Protein AF-A0A818KNX7-F1 (afdb_monomer_lite)

pLDDT: mean 79.64, std 14.45, range [36.91, 96.25]

Foldseek 3Di:
DDADADDQDKDKDWDFPDPCLCVDPVLVVVVVVVVVVCVVVVNPDDDDPVRQVVQVVVVLLVQLVVPLCPDPPVSVVLVPQDDPNFGHQVPHTDADPPDPDHDDRNCVVVSLQSSQCDWDQGRGGIAHADPVPRDGAQGKIWMWMDHSRDDTDTDFMDTPPDDTDD

Structure (mmCIF, N/CA/C/O backbone):
data_AF-A0A818KNX7-F1
#
_entry.id   AF-A0A818KNX7-F1
#
loop_
_atom_site.group_PDB
_atom_site.id
_atom_site.type_symbol
_atom_site.label_atom_id
_atom_site.label_alt_id
_atom_site.label_comp_id
_atom_site.label_asym_id
_atom_site.label_entity_id
_atom_site.label_seq_id
_atom_site.pdbx_PDB_ins_code
_atom_site.Cartn_x
_atom_site.Cartn_y
_atom_site.Cartn_z
_atom_site.occupancy
_atom_site.B_iso_or_equiv
_atom_site.auth_seq_id
_atom_site.auth_comp_id
_atom_site.auth_asym_id
_atom_site.auth_atom_id
_atom_site.pdbx_PDB_model_num
ATOM 1 N N . MET A 1 1 ? 27.382 15.691 -28.564 1.00 38.31 1 MET A N 1
ATOM 2 C CA . MET A 1 1 ? 26.461 14.565 -28.289 1.00 38.31 1 MET A CA 1
ATOM 3 C C . MET A 1 1 ? 27.240 13.451 -27.607 1.00 38.31 1 MET A C 1
ATOM 5 O O . MET A 1 1 ? 27.940 12.697 -28.268 1.00 38.31 1 MET A O 1
ATOM 9 N N . THR A 1 2 ? 27.203 13.402 -26.279 1.00 36.91 2 THR A N 1
ATOM 10 C CA . THR A 1 2 ? 27.822 12.336 -25.480 1.00 36.91 2 THR A CA 1
ATOM 11 C C . THR A 1 2 ? 26.823 11.194 -25.349 1.00 36.91 2 THR A C 1
ATOM 13 O O . THR A 1 2 ? 25.889 11.270 -24.556 1.00 36.91 2 THR A O 1
ATOM 16 N N . TYR A 1 3 ? 26.982 10.164 -26.178 1.00 49.25 3 TYR A N 1
ATOM 17 C CA . TYR A 1 3 ? 26.204 8.935 -26.060 1.00 49.25 3 TYR A CA 1
ATOM 18 C C . TYR A 1 3 ? 26.586 8.206 -24.768 1.00 49.25 3 TYR A C 1
ATOM 20 O O . TYR A 1 3 ? 27.769 8.035 -24.470 1.00 49.25 3 TYR A O 1
ATOM 28 N N . PHE A 1 4 ? 25.575 7.775 -24.018 1.00 51.94 4 PHE A N 1
ATOM 29 C CA . PHE A 1 4 ? 25.720 6.879 -22.875 1.00 51.94 4 PHE A CA 1
ATOM 30 C C . PHE A 1 4 ? 26.385 5.575 -23.367 1.00 51.94 4 PHE A C 1
ATOM 32 O O . PHE A 1 4 ? 25.822 4.880 -24.205 1.00 51.94 4 PHE A O 1
ATOM 39 N N . ARG A 1 5 ? 27.605 5.260 -22.909 1.00 47.34 5 ARG A N 1
ATOM 40 C CA . ARG A 1 5 ? 28.320 4.002 -23.207 1.00 47.34 5 ARG A CA 1
ATOM 41 C C . ARG A 1 5 ? 28.636 3.294 -21.889 1.00 47.34 5 ARG A C 1
ATOM 43 O O . ARG A 1 5 ? 29.705 3.515 -21.332 1.00 47.34 5 ARG A O 1
ATOM 50 N N . TYR A 1 6 ? 27.750 2.429 -21.402 1.00 59.97 6 TYR A N 1
ATOM 51 C CA . TYR A 1 6 ? 28.063 1.537 -20.279 1.00 59.97 6 TYR A CA 1
ATOM 52 C C . TYR A 1 6 ? 27.663 0.098 -20.615 1.00 59.97 6 TYR A C 1
ATOM 54 O O . TYR A 1 6 ? 26.523 -0.142 -20.985 1.00 59.97 6 TYR A O 1
ATOM 62 N N . GLY A 1 7 ? 28.617 -0.832 -20.461 1.00 64.31 7 GLY A N 1
ATOM 63 C CA . GLY A 1 7 ? 28.403 -2.285 -20.382 1.00 64.31 7 GLY A CA 1
ATOM 64 C C . GLY A 1 7 ? 27.962 -2.996 -21.670 1.00 64.31 7 GLY A C 1
ATOM 65 O O . GLY A 1 7 ? 27.010 -2.610 -22.332 1.00 64.31 7 GLY A O 1
ATOM 66 N N . GLY A 1 8 ? 28.622 -4.101 -22.025 1.00 69.38 8 GLY A N 1
ATOM 67 C CA . GLY A 1 8 ? 28.211 -4.982 -23.131 1.00 69.38 8 GLY A CA 1
ATOM 68 C C . GLY A 1 8 ? 27.017 -5.889 -22.802 1.00 69.38 8 GLY A C 1
ATOM 69 O O . GLY A 1 8 ? 26.965 -7.006 -23.304 1.00 69.38 8 GLY A O 1
ATOM 70 N N . VAL A 1 9 ? 26.110 -5.456 -21.922 1.00 80.25 9 VAL A N 1
ATOM 71 C CA . VAL A 1 9 ? 25.044 -6.294 -21.354 1.00 80.25 9 VAL A CA 1
ATOM 72 C C . VAL A 1 9 ? 23.691 -5.635 -21.584 1.00 80.25 9 VAL A C 1
ATOM 74 O O . VAL A 1 9 ? 23.535 -4.433 -21.384 1.00 80.25 9 VAL A O 1
ATOM 77 N N . ASN A 1 10 ? 22.709 -6.439 -21.984 1.00 87.50 10 ASN A N 1
ATOM 78 C CA . ASN A 1 10 ? 21.319 -6.014 -22.050 1.00 87.50 10 ASN A CA 1
ATOM 79 C C . ASN A 1 10 ? 20.678 -6.194 -20.673 1.00 87.50 10 ASN A C 1
ATOM 81 O O . ASN A 1 10 ? 20.711 -7.290 -20.115 1.00 87.50 10 ASN A O 1
ATOM 85 N N . VAL A 1 11 ? 20.074 -5.133 -20.148 1.00 90.25 11 VAL A N 1
ATOM 86 C CA . VAL A 1 11 ? 19.381 -5.147 -18.858 1.00 90.25 11 VAL A CA 1
ATOM 87 C C . VAL A 1 11 ? 17.891 -4.979 -19.111 1.00 90.25 11 VAL A C 1
ATOM 89 O O . VAL A 1 11 ? 17.479 -4.077 -19.837 1.00 90.25 11 VAL A O 1
ATOM 92 N N . THR A 1 12 ? 17.088 -5.853 -18.512 1.00 91.25 12 THR A N 1
ATOM 93 C CA . THR A 1 12 ? 15.626 -5.731 -18.491 1.00 91.25 12 THR A CA 1
ATOM 94 C C . THR A 1 12 ? 15.192 -5.538 -17.049 1.00 91.25 12 THR A C 1
ATOM 96 O O . THR A 1 12 ? 15.682 -6.247 -16.170 1.00 91.25 12 THR A O 1
ATOM 99 N N . PHE A 1 13 ? 14.317 -4.572 -16.794 1.00 89.62 13 PHE A N 1
ATOM 100 C CA . PHE A 1 13 ? 13.858 -4.258 -15.445 1.00 89.62 13 PHE A CA 1
ATOM 101 C C . PHE A 1 13 ? 12.402 -3.804 -15.434 1.00 89.62 13 PHE A C 1
ATOM 103 O O . PHE A 1 13 ? 11.855 -3.399 -16.460 1.00 89.62 13 PHE A O 1
ATOM 110 N N . PHE A 1 14 ? 11.797 -3.873 -14.250 1.00 90.38 14 PHE A N 1
ATOM 111 C CA . PHE A 1 14 ? 10.446 -3.394 -13.995 1.00 90.38 14 PHE A CA 1
ATOM 112 C C . PHE A 1 14 ? 10.478 -1.977 -13.425 1.00 90.38 14 PHE A C 1
ATOM 114 O O . PHE A 1 14 ? 11.347 -1.662 -12.610 1.00 90.38 14 PHE A O 1
ATOM 121 N N . ALA A 1 15 ? 9.522 -1.143 -13.818 1.00 85.88 15 ALA A N 1
ATOM 122 C CA . ALA A 1 15 ? 9.360 0.210 -13.307 1.00 85.88 15 ALA A CA 1
ATOM 123 C C . ALA A 1 15 ? 7.966 0.413 -12.702 1.00 85.88 15 ALA A C 1
ATOM 125 O O . ALA A 1 15 ? 6.962 -0.104 -13.200 1.00 85.88 15 ALA A O 1
ATOM 126 N N . VAL A 1 16 ? 7.936 1.184 -11.613 1.00 83.44 16 VAL A N 1
ATOM 127 C CA . VAL A 1 16 ? 6.730 1.630 -10.911 1.00 83.44 16 VAL A CA 1
ATOM 128 C C . VAL A 1 16 ? 6.916 3.103 -10.542 1.00 83.44 16 VAL A C 1
ATOM 130 O O . VAL A 1 16 ? 7.945 3.423 -9.944 1.00 83.44 16 VAL A O 1
ATOM 133 N N . PRO A 1 17 ? 5.945 3.989 -10.823 1.00 71.19 17 PRO A N 1
ATOM 134 C CA . PRO A 1 17 ? 4.723 3.759 -11.604 1.00 71.19 17 PRO A CA 1
ATOM 135 C C . PRO A 1 17 ? 4.997 3.505 -13.093 1.00 71.19 17 PRO A C 1
ATOM 137 O O . PRO A 1 17 ? 6.111 3.732 -13.566 1.00 71.19 17 PRO A O 1
ATOM 140 N N . SER A 1 18 ? 3.980 3.034 -13.825 1.00 66.12 18 SER A N 1
ATOM 141 C CA . SER A 1 18 ? 4.062 2.937 -15.285 1.00 66.12 18 SER A CA 1
ATOM 142 C C . SER A 1 18 ? 4.219 4.319 -15.937 1.00 66.12 18 SER A C 1
ATOM 144 O O . SER A 1 18 ? 3.794 5.337 -15.400 1.00 66.12 18 SER A O 1
ATOM 146 N N . TYR A 1 19 ? 4.834 4.375 -17.110 1.00 56.16 19 TYR A N 1
ATOM 147 C CA . TYR A 1 19 ? 5.014 5.556 -17.947 1.00 56.16 19 TYR A CA 1
ATOM 148 C C . TYR A 1 19 ? 3.680 6.196 -18.322 1.00 56.16 19 TYR A C 1
ATOM 150 O O . TYR A 1 19 ? 3.509 7.406 -18.184 1.00 56.16 19 TYR A O 1
ATOM 158 N N . ASP A 1 20 ? 2.708 5.366 -18.709 1.00 53.84 20 ASP A N 1
ATOM 159 C CA . ASP A 1 20 ? 1.351 5.803 -19.049 1.00 53.84 20 ASP A CA 1
ATOM 160 C C . ASP A 1 20 ? 0.612 6.405 -17.846 1.00 53.84 20 ASP A C 1
ATOM 162 O O . ASP A 1 20 ? -0.358 7.145 -18.003 1.00 53.84 20 ASP A O 1
ATOM 166 N N . HIS A 1 21 ? 1.106 6.166 -16.631 1.00 53.19 21 HIS A N 1
ATOM 167 C CA . HIS A 1 21 ? 0.542 6.710 -15.405 1.00 53.19 21 HIS A CA 1
ATOM 168 C C . HIS A 1 21 ? 0.724 8.229 -15.279 1.00 53.19 21 HIS A C 1
ATOM 170 O O . HIS A 1 21 ? -0.058 8.885 -14.591 1.00 53.19 21 HIS A O 1
ATOM 176 N N . PHE A 1 22 ? 1.717 8.799 -15.968 1.00 52.44 22 PHE A N 1
ATOM 177 C CA . PHE A 1 22 ? 1.914 10.247 -16.068 1.00 52.44 22 PHE A CA 1
ATOM 178 C C . PHE A 1 22 ? 1.093 10.892 -17.192 1.00 52.44 22 PHE A C 1
ATOM 180 O O . PHE A 1 22 ? 1.242 12.086 -17.417 1.00 52.44 22 PHE A O 1
ATOM 187 N N . ASN A 1 23 ? 0.217 10.145 -17.873 1.00 46.97 23 ASN A N 1
ATOM 188 C CA . ASN A 1 23 ? -0.764 10.696 -18.815 1.00 46.97 23 ASN A CA 1
ATOM 189 C C . ASN A 1 23 ? -2.184 10.782 -18.222 1.00 46.97 23 ASN A C 1
ATOM 191 O O . ASN A 1 23 ? -3.072 11.360 -18.847 1.00 46.97 23 ASN A O 1
ATOM 195 N N . ASP A 1 24 ? -2.410 10.260 -17.011 1.00 54.47 24 ASP A N 1
ATOM 196 C CA . ASP A 1 24 ? -3.680 10.400 -16.294 1.00 54.47 24 ASP A CA 1
ATOM 197 C C . ASP A 1 24 ? -3.749 11.756 -15.576 1.00 54.47 24 ASP A C 1
ATOM 199 O O . ASP A 1 24 ? -2.930 12.049 -14.703 1.00 54.47 24 ASP A O 1
ATOM 203 N N . ASN A 1 25 ? -4.764 12.574 -15.881 1.00 54.50 25 ASN A N 1
ATOM 204 C CA . ASN A 1 25 ? -4.925 13.926 -15.318 1.00 54.50 25 ASN A CA 1
ATOM 205 C C . ASN A 1 25 ? -4.899 13.963 -13.777 1.00 54.50 25 ASN A C 1
ATOM 207 O O . ASN A 1 25 ? -4.410 14.928 -13.193 1.00 54.50 25 ASN A O 1
ATOM 211 N N . TYR A 1 26 ? -5.408 12.924 -13.107 1.00 55.91 26 TYR A N 1
ATOM 212 C CA . TYR A 1 26 ? -5.461 12.851 -11.642 1.00 55.91 26 TYR A CA 1
ATOM 213 C C . TYR A 1 26 ? -4.090 12.547 -11.020 1.00 55.91 26 TYR A C 1
ATOM 215 O O . TYR A 1 26 ? -3.690 13.185 -10.046 1.00 55.91 26 TYR A O 1
ATOM 223 N N . THR A 1 27 ? -3.335 11.617 -11.610 1.00 54.47 27 THR A N 1
ATOM 224 C CA . THR A 1 27 ? -1.972 11.302 -11.166 1.00 54.47 27 THR A CA 1
ATOM 225 C C . THR A 1 27 ? -1.012 12.422 -11.532 1.00 54.47 27 THR A C 1
ATOM 227 O O . THR A 1 27 ? -0.171 12.771 -10.714 1.00 54.47 27 THR A O 1
ATOM 230 N N . LEU A 1 28 ? -1.185 13.060 -12.693 1.00 57.12 28 LEU A N 1
ATOM 231 C CA . LEU A 1 28 ? -0.493 14.297 -13.047 1.00 57.12 28 LEU A CA 1
ATOM 232 C C . LEU A 1 28 ? -0.773 15.407 -12.039 1.00 57.12 28 LEU A C 1
ATOM 234 O O . LEU A 1 28 ? 0.157 16.091 -11.652 1.00 57.12 28 LEU A O 1
ATOM 238 N N . LEU A 1 29 ? -2.010 15.588 -11.573 1.00 58.22 29 LEU A N 1
ATOM 239 C CA . LEU A 1 29 ? -2.337 16.578 -10.539 1.00 58.22 29 LEU A CA 1
ATOM 240 C C . LEU A 1 29 ? -1.658 16.269 -9.200 1.00 58.22 29 LEU A C 1
ATOM 242 O O . LEU A 1 29 ? -1.056 17.159 -8.603 1.00 58.22 29 LEU A O 1
ATOM 246 N N . LEU A 1 30 ? -1.720 15.018 -8.734 1.00 59.94 30 LEU A N 1
ATOM 247 C CA . LEU A 1 30 ? -1.052 14.597 -7.496 1.00 59.94 30 LEU A CA 1
ATOM 248 C C . LEU A 1 30 ? 0.469 14.721 -7.607 1.00 59.94 30 LEU A C 1
ATOM 250 O O . LEU A 1 30 ? 1.114 15.263 -6.710 1.00 59.94 30 LEU A O 1
ATOM 254 N N . TYR A 1 31 ? 1.029 14.274 -8.728 1.00 59.72 31 TYR A N 1
ATOM 255 C CA . TYR A 1 31 ? 2.445 14.381 -9.028 1.00 59.72 31 TYR A CA 1
ATOM 256 C C . TYR A 1 31 ? 2.872 15.836 -9.183 1.00 59.72 31 TYR A C 1
ATOM 258 O O . TYR A 1 31 ? 3.870 16.206 -8.595 1.00 59.72 31 TYR A O 1
ATOM 266 N N . ASN A 1 32 ? 2.123 16.688 -9.884 1.00 61.25 32 ASN A N 1
ATOM 267 C CA . ASN A 1 32 ? 2.458 18.100 -10.073 1.00 61.25 32 ASN A CA 1
ATOM 268 C C . ASN A 1 32 ? 2.367 18.879 -8.762 1.00 61.25 32 ASN A C 1
ATOM 270 O O . ASN A 1 32 ? 3.298 19.603 -8.452 1.00 61.25 32 ASN A O 1
ATOM 274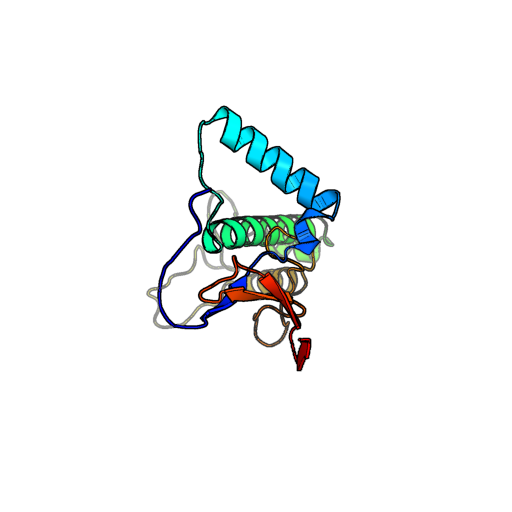 N N . ASN A 1 33 ? 1.334 18.672 -7.940 1.00 63.53 33 ASN A N 1
ATOM 275 C CA . ASN A 1 33 ? 1.251 19.303 -6.617 1.00 63.53 33 ASN A CA 1
ATOM 276 C C . ASN A 1 33 ? 2.429 18.884 -5.721 1.00 63.53 33 ASN A C 1
ATOM 278 O O . ASN A 1 33 ? 3.024 19.703 -5.017 1.00 63.53 33 ASN A O 1
ATOM 282 N N . TYR A 1 34 ? 2.801 17.606 -5.778 1.00 61.94 34 TYR A N 1
ATOM 283 C CA . TYR A 1 34 ? 3.950 17.076 -5.057 1.00 61.94 34 TYR A CA 1
ATOM 284 C C . TYR A 1 34 ? 5.287 17.595 -5.627 1.00 61.94 34 TYR A C 1
ATOM 286 O O . TYR A 1 34 ? 6.152 18.038 -4.874 1.00 61.94 34 TYR A O 1
ATOM 294 N N . ILE A 1 35 ? 5.446 17.638 -6.948 1.00 58.59 35 ILE A N 1
ATOM 295 C CA . ILE A 1 35 ? 6.638 18.130 -7.645 1.00 58.59 35 ILE A CA 1
ATOM 296 C C . ILE A 1 35 ? 6.798 19.639 -7.493 1.00 58.59 35 ILE A C 1
ATOM 298 O O . ILE A 1 35 ? 7.923 20.100 -7.352 1.00 58.59 35 ILE A O 1
ATOM 302 N N . ASP A 1 36 ? 5.720 20.414 -7.462 1.00 62.84 36 ASP A N 1
ATOM 303 C CA . ASP A 1 36 ? 5.772 21.851 -7.206 1.00 62.84 36 ASP A CA 1
ATOM 304 C C . ASP A 1 36 ? 6.220 22.120 -5.766 1.00 62.84 36 ASP A C 1
ATOM 306 O O . ASP A 1 36 ? 7.062 22.989 -5.536 1.00 62.84 36 ASP A O 1
ATOM 310 N N . SER A 1 37 ? 5.780 21.302 -4.801 1.00 60.97 37 SER A N 1
ATOM 311 C CA . SER A 1 37 ? 6.300 21.360 -3.427 1.00 60.97 37 SER A CA 1
ATOM 312 C C . SER A 1 37 ? 7.803 21.032 -3.347 1.00 60.97 37 SER A C 1
ATOM 314 O O . SER A 1 37 ? 8.550 21.697 -2.631 1.00 60.97 37 SER A O 1
ATOM 316 N N . ILE A 1 38 ? 8.270 20.078 -4.157 1.00 56.72 38 ILE A N 1
ATOM 317 C CA . ILE A 1 38 ? 9.672 19.640 -4.265 1.00 56.72 38 ILE A CA 1
ATOM 318 C C . ILE A 1 38 ? 10.555 20.665 -4.984 1.00 56.72 38 ILE A C 1
ATOM 320 O O . ILE A 1 38 ? 11.672 20.938 -4.540 1.00 56.72 38 ILE A O 1
ATOM 324 N N . LYS A 1 39 ? 10.064 21.257 -6.078 1.00 55.75 39 LYS A N 1
ATOM 325 C CA . LYS A 1 39 ? 10.751 22.304 -6.846 1.00 55.75 39 LYS A CA 1
ATOM 326 C C . LYS A 1 39 ? 10.942 23.550 -5.991 1.00 55.75 39 LYS A C 1
ATOM 328 O O . LYS A 1 39 ? 12.046 24.085 -5.953 1.00 55.75 39 LYS A O 1
ATOM 333 N N . ASN A 1 40 ? 9.913 23.946 -5.240 1.00 57.94 40 ASN A N 1
ATOM 334 C CA . ASN A 1 40 ? 10.004 25.037 -4.268 1.00 57.94 40 ASN A CA 1
ATOM 335 C C . ASN A 1 40 ? 10.988 24.723 -3.125 1.00 57.94 40 ASN A C 1
ATOM 337 O O . ASN A 1 40 ? 11.571 25.636 -2.547 1.00 57.94 40 ASN A O 1
ATOM 341 N N . ALA A 1 41 ? 11.225 23.439 -2.838 1.00 59.12 41 ALA A N 1
ATOM 342 C CA . ALA A 1 41 ? 12.205 22.965 -1.863 1.00 59.12 41 ALA A CA 1
ATOM 343 C C . ALA A 1 41 ? 13.614 22.698 -2.449 1.00 59.12 41 ALA A C 1
ATOM 345 O O . ALA A 1 41 ? 14.478 22.198 -1.729 1.00 59.12 41 ALA A O 1
ATOM 346 N N . ASN A 1 42 ? 13.881 23.013 -3.728 1.00 52.16 42 ASN A N 1
ATOM 347 C CA . ASN A 1 42 ? 15.138 22.698 -4.436 1.00 52.16 42 ASN A CA 1
ATOM 348 C C . ASN A 1 42 ? 15.528 21.202 -4.435 1.00 52.16 42 ASN A C 1
ATOM 350 O O . ASN A 1 42 ? 16.699 20.847 -4.601 1.00 52.16 42 ASN A O 1
ATOM 354 N N . ILE A 1 43 ? 14.561 20.298 -4.285 1.00 54.56 43 ILE A N 1
ATOM 355 C CA . ILE A 1 43 ? 14.800 18.854 -4.309 1.00 54.56 43 ILE A CA 1
ATOM 356 C C . ILE A 1 43 ? 14.844 18.405 -5.782 1.00 54.56 43 ILE A C 1
ATOM 358 O O . ILE A 1 43 ? 13.843 18.420 -6.487 1.00 54.56 43 ILE A O 1
ATOM 362 N N . LYS A 1 44 ? 16.029 18.026 -6.280 1.00 53.25 44 LYS A N 1
ATOM 363 C CA . LYS A 1 44 ? 16.252 17.631 -7.691 1.00 53.25 44 LYS A CA 1
ATOM 364 C C . LYS A 1 44 ? 15.936 16.163 -8.006 1.00 53.25 44 LYS A C 1
ATOM 366 O O . LYS A 1 44 ? 16.081 15.749 -9.154 1.00 53.25 44 LYS A O 1
ATOM 371 N N . ASN A 1 45 ? 15.555 15.369 -7.009 1.00 59.03 45 ASN A N 1
ATOM 372 C CA . ASN A 1 45 ? 15.509 13.916 -7.141 1.00 59.03 45 ASN A CA 1
ATOM 373 C C . ASN A 1 45 ? 14.089 13.408 -7.388 1.00 59.03 45 ASN A C 1
ATOM 375 O O . ASN A 1 45 ? 13.147 13.794 -6.699 1.00 59.03 45 ASN A O 1
ATOM 379 N N . ILE A 1 46 ? 13.972 12.491 -8.348 1.00 66.50 46 ILE A N 1
ATOM 380 C CA . ILE A 1 46 ? 12.774 11.675 -8.544 1.00 66.50 46 ILE A CA 1
ATOM 381 C C . ILE A 1 46 ? 12.592 10.815 -7.279 1.00 66.50 46 ILE A C 1
ATOM 383 O O . ILE A 1 46 ? 13.575 10.220 -6.823 1.00 66.50 46 ILE A O 1
ATOM 387 N N . PRO A 1 47 ? 11.384 10.750 -6.690 1.00 73.25 47 PRO A N 1
ATOM 388 C CA . PRO A 1 47 ? 11.133 9.916 -5.519 1.00 73.25 47 PRO A CA 1
ATOM 389 C C . PRO A 1 47 ? 11.438 8.454 -5.810 1.00 73.25 47 PRO A C 1
ATOM 391 O O . PRO A 1 47 ? 11.149 7.953 -6.897 1.00 73.25 47 PRO A O 1
ATOM 394 N N . SER A 1 48 ? 11.983 7.758 -4.819 1.00 82.81 48 SER A N 1
ATOM 395 C CA . SER A 1 48 ? 12.168 6.315 -4.918 1.00 82.81 48 SER A CA 1
ATOM 396 C C . SER A 1 48 ? 10.816 5.589 -4.916 1.00 82.81 48 SER A C 1
ATOM 398 O O . SER A 1 48 ? 9.820 6.112 -4.406 1.00 82.81 48 SER A O 1
ATOM 400 N N . VAL A 1 49 ? 10.782 4.360 -5.434 1.00 84.44 49 VAL A N 1
ATOM 401 C CA . VAL A 1 49 ? 9.571 3.518 -5.438 1.00 84.44 49 VAL A CA 1
ATOM 402 C C . VAL A 1 49 ? 9.028 3.332 -4.019 1.00 84.44 49 VAL A C 1
ATOM 404 O O . VAL A 1 49 ? 7.823 3.403 -3.796 1.00 84.44 49 VAL A O 1
ATOM 407 N N . GLU A 1 50 ? 9.912 3.169 -3.037 1.00 89.62 50 GLU A N 1
ATOM 408 C CA . GLU A 1 50 ? 9.563 3.032 -1.622 1.00 89.62 50 GLU A CA 1
ATOM 409 C C . GLU A 1 50 ? 8.846 4.278 -1.095 1.00 89.62 50 GLU A C 1
ATOM 411 O O . GLU A 1 50 ? 7.879 4.166 -0.346 1.00 89.62 50 GLU A O 1
ATOM 416 N N . SER A 1 51 ? 9.280 5.467 -1.522 1.00 86.81 51 SER A N 1
ATOM 417 C CA . SER A 1 51 ? 8.660 6.733 -1.117 1.00 86.81 51 SER A CA 1
ATOM 418 C C . SER A 1 51 ? 7.233 6.852 -1.660 1.00 86.81 51 SER A C 1
ATOM 420 O O . SER A 1 51 ? 6.326 7.275 -0.943 1.00 86.81 51 SER A O 1
ATOM 422 N N . LEU A 1 52 ? 7.017 6.424 -2.908 1.00 86.19 52 LEU A N 1
ATOM 423 C CA . LEU A 1 52 ? 5.689 6.389 -3.528 1.00 86.19 52 LEU A CA 1
ATOM 424 C C . LEU A 1 52 ? 4.777 5.352 -2.856 1.00 86.19 52 LEU A C 1
ATOM 426 O O . LEU A 1 52 ? 3.607 5.629 -2.603 1.00 86.19 52 LEU A O 1
ATOM 430 N N . LEU A 1 53 ? 5.320 4.185 -2.494 1.00 92.12 53 LEU A N 1
ATOM 431 C CA . LEU A 1 53 ? 4.590 3.161 -1.744 1.00 92.12 53 LEU A CA 1
ATOM 432 C C . LEU A 1 53 ? 4.165 3.650 -0.353 1.00 92.12 53 LEU A C 1
ATOM 434 O O . LEU A 1 53 ? 3.054 3.347 0.075 1.00 92.12 53 LEU A O 1
ATOM 438 N N . ILE A 1 54 ? 5.009 4.415 0.347 1.00 92.88 54 ILE A N 1
ATOM 439 C CA . ILE A 1 54 ? 4.661 5.008 1.650 1.00 92.88 54 ILE A CA 1
ATOM 440 C C . ILE A 1 54 ? 3.507 6.005 1.504 1.00 92.88 54 ILE A C 1
ATOM 442 O O . ILE A 1 54 ? 2.586 5.996 2.323 1.00 92.88 54 ILE A O 1
ATOM 446 N N . ALA A 1 55 ? 3.526 6.837 0.461 1.00 88.19 55 ALA A N 1
ATOM 447 C CA . ALA A 1 55 ? 2.440 7.775 0.191 1.00 88.19 55 ALA A CA 1
ATOM 448 C C . ALA A 1 55 ? 1.109 7.045 -0.071 1.00 88.19 55 ALA A C 1
ATOM 450 O O . ALA A 1 55 ? 0.093 7.377 0.541 1.00 88.19 55 ALA A O 1
ATOM 451 N N . ASP A 1 56 ? 1.125 5.990 -0.889 1.00 92.06 56 ASP A N 1
ATOM 452 C CA . ASP A 1 56 ? -0.062 5.162 -1.132 1.00 92.06 56 ASP A CA 1
ATOM 453 C C . ASP A 1 56 ? -0.512 4.390 0.119 1.00 92.06 56 ASP A C 1
ATOM 455 O O . ASP A 1 56 ? -1.711 4.194 0.337 1.00 92.06 56 ASP A O 1
ATOM 459 N N . ALA A 1 57 ? 0.418 3.966 0.978 1.00 95.75 57 ALA A N 1
ATOM 460 C CA . ALA A 1 57 ? 0.092 3.334 2.254 1.00 95.75 57 ALA A CA 1
ATOM 461 C C . ALA A 1 57 ? -0.626 4.312 3.195 1.00 95.75 57 ALA A C 1
ATOM 463 O O . ALA A 1 57 ? -1.629 3.950 3.812 1.00 95.75 57 ALA A O 1
ATOM 464 N N . TRP A 1 58 ? -0.164 5.562 3.268 1.00 95.00 58 TRP A N 1
ATOM 465 C CA . TRP A 1 58 ? -0.837 6.608 4.036 1.00 95.00 58 TRP A CA 1
ATOM 466 C C . TRP A 1 58 ? -2.247 6.884 3.506 1.00 95.00 58 TRP A C 1
ATOM 468 O O . TRP A 1 58 ? -3.207 6.900 4.277 1.00 95.00 58 TRP A O 1
ATOM 478 N N . GLU A 1 59 ? -2.391 7.016 2.187 1.00 93.62 59 GLU A N 1
ATOM 479 C CA . GLU A 1 59 ? -3.689 7.215 1.540 1.00 93.62 59 GLU A CA 1
ATOM 480 C C . GLU A 1 59 ? -4.641 6.034 1.796 1.00 93.62 59 GLU A C 1
ATOM 482 O O . GLU A 1 59 ? -5.827 6.226 2.075 1.00 93.62 59 GLU A O 1
ATOM 487 N N . THR A 1 60 ? -4.118 4.804 1.798 1.00 96.19 60 THR A N 1
ATOM 488 C CA . THR A 1 60 ? -4.873 3.597 2.165 1.00 96.19 60 THR A CA 1
ATOM 489 C C . THR A 1 60 ? -5.407 3.693 3.596 1.00 96.19 60 THR A C 1
ATOM 491 O O . THR A 1 60 ? -6.597 3.470 3.834 1.00 96.19 60 THR A O 1
ATOM 494 N N . LEU A 1 61 ? -4.564 4.060 4.566 1.00 95.69 61 LEU A N 1
ATOM 495 C CA . LEU A 1 61 ? -4.978 4.210 5.966 1.00 95.69 61 LEU A CA 1
ATOM 496 C C . LEU A 1 61 ? -6.026 5.317 6.129 1.00 95.69 61 LEU A C 1
ATOM 498 O O . LEU A 1 61 ? -7.046 5.110 6.790 1.00 95.69 61 LEU A O 1
ATOM 502 N N . LEU A 1 62 ? -5.815 6.466 5.485 1.00 94.69 62 LEU A N 1
ATOM 503 C CA . LEU A 1 62 ? -6.734 7.601 5.530 1.00 94.69 62 LEU A CA 1
ATOM 504 C C . LEU A 1 62 ? -8.111 7.230 4.967 1.00 94.69 62 LEU A C 1
ATOM 506 O O . LEU A 1 62 ? -9.135 7.461 5.613 1.00 94.69 62 LEU A O 1
ATOM 510 N N . ARG A 1 63 ? -8.147 6.589 3.793 1.00 94.50 63 ARG A N 1
ATOM 511 C CA . ARG A 1 63 ? -9.386 6.086 3.181 1.00 94.50 63 ARG A CA 1
ATOM 512 C C . ARG A 1 63 ? -10.071 5.042 4.055 1.00 94.50 63 ARG A C 1
ATOM 514 O O . ARG A 1 63 ? -11.297 5.071 4.159 1.00 94.50 63 ARG A O 1
ATOM 521 N N . THR A 1 64 ? -9.305 4.170 4.716 1.00 93.94 64 THR A N 1
ATOM 522 C CA . THR A 1 64 ? -9.840 3.178 5.667 1.00 93.94 64 THR A CA 1
ATOM 523 C C . THR A 1 64 ? -10.590 3.880 6.786 1.00 93.94 64 THR A C 1
ATOM 525 O O . THR A 1 64 ? -11.767 3.606 7.018 1.00 93.94 64 THR A O 1
ATOM 528 N N . ILE A 1 65 ? -9.924 4.824 7.451 1.00 90.50 65 ILE A N 1
ATOM 529 C CA . ILE A 1 65 ? -10.485 5.543 8.593 1.00 90.50 65 ILE A CA 1
ATOM 530 C C . ILE A 1 65 ? -11.721 6.333 8.163 1.00 90.50 65 ILE A C 1
ATOM 532 O O . ILE A 1 65 ? -12.766 6.205 8.796 1.00 90.50 65 ILE A O 1
ATOM 536 N N . ASN A 1 66 ? -11.643 7.082 7.060 1.00 91.56 66 ASN A N 1
ATOM 537 C CA . ASN A 1 66 ? -12.772 7.858 6.546 1.00 91.56 66 ASN A CA 1
ATOM 538 C C . ASN A 1 66 ? -13.977 6.966 6.230 1.00 91.56 66 ASN A C 1
ATOM 540 O O . ASN A 1 66 ? -15.092 7.263 6.652 1.00 91.56 66 ASN A O 1
ATOM 544 N N . ARG A 1 67 ? -13.759 5.822 5.573 1.00 90.19 67 ARG A N 1
ATOM 545 C CA . ARG A 1 67 ? -14.820 4.847 5.295 1.00 90.19 67 ARG A CA 1
ATOM 546 C C . ARG A 1 67 ? -15.460 4.320 6.577 1.00 90.19 67 ARG A C 1
ATOM 548 O O . ARG A 1 67 ? -16.686 4.251 6.663 1.00 90.19 67 ARG A O 1
ATOM 555 N N . MET A 1 68 ? -14.659 3.965 7.580 1.00 88.88 68 MET A N 1
ATOM 556 C CA . MET A 1 68 ? -15.175 3.471 8.860 1.00 88.88 68 MET A CA 1
ATOM 557 C C . MET A 1 68 ? -15.929 4.561 9.634 1.00 88.88 68 MET A C 1
ATOM 559 O O . MET A 1 68 ? -16.955 4.275 10.246 1.00 88.88 68 MET A O 1
ATOM 563 N N . LEU A 1 69 ? -15.471 5.815 9.572 1.00 87.81 69 LEU A N 1
ATOM 564 C CA . LEU A 1 69 ? -16.158 6.963 10.167 1.00 87.81 69 LEU A CA 1
ATOM 565 C C . LEU A 1 69 ? -17.467 7.306 9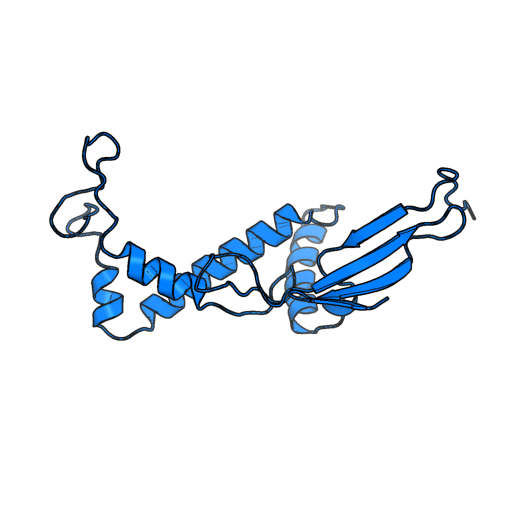.446 1.00 87.81 69 LEU A C 1
ATOM 567 O O . LEU A 1 69 ? -18.387 7.795 10.091 1.00 87.81 69 LEU A O 1
ATOM 571 N N . SER A 1 70 ? -17.581 7.041 8.146 1.00 87.75 70 SER A N 1
ATOM 572 C CA . SER A 1 70 ? -18.818 7.229 7.375 1.00 87.75 70 SER A CA 1
ATOM 573 C C . SER A 1 70 ? -19.759 6.015 7.405 1.00 87.75 70 SER A C 1
ATOM 575 O O . SER A 1 70 ? -20.854 6.081 6.853 1.00 87.75 70 SER A O 1
ATOM 577 N N . SER A 1 71 ? -19.353 4.906 8.030 1.00 85.00 71 SER A N 1
ATOM 578 C CA . SER A 1 71 ? -20.136 3.665 8.107 1.00 85.00 71 SER A CA 1
ATOM 579 C C . SER A 1 71 ? -21.292 3.753 9.123 1.00 85.00 71 SER A C 1
ATOM 581 O O . SER A 1 71 ? -21.314 4.667 9.948 1.00 85.00 71 SER A O 1
ATOM 583 N N . PRO A 1 72 ? -22.253 2.804 9.115 1.00 82.12 72 PRO A N 1
ATOM 584 C CA . PRO A 1 72 ? -23.328 2.743 10.108 1.00 82.12 72 PRO A CA 1
ATOM 585 C C . PRO A 1 72 ? -22.820 2.754 11.558 1.00 82.12 72 PRO A C 1
ATOM 587 O O . PRO A 1 72 ? -21.679 2.367 11.832 1.00 82.12 72 PRO A O 1
ATOM 590 N N . ASN A 1 73 ? -23.692 3.159 12.490 1.00 78.50 73 ASN A N 1
ATOM 591 C CA . ASN A 1 73 ? -23.348 3.360 13.904 1.00 78.50 73 ASN A CA 1
ATOM 592 C C . ASN A 1 73 ? -22.615 2.163 14.527 1.00 78.50 73 ASN A C 1
ATOM 594 O O . ASN A 1 73 ? -21.628 2.373 15.219 1.00 78.50 73 ASN A O 1
ATOM 598 N N . GLU A 1 74 ? -22.989 0.925 14.196 1.00 75.19 74 GLU A N 1
ATOM 599 C CA . GLU A 1 74 ? -22.333 -0.287 14.710 1.00 75.19 74 GLU A CA 1
ATOM 600 C C . GLU A 1 74 ? -20.828 -0.362 14.390 1.00 75.19 74 GLU A C 1
ATOM 602 O O . GLU A 1 74 ? -20.025 -0.768 15.231 1.00 75.19 74 GLU A O 1
ATOM 607 N N . THR A 1 75 ? -20.413 0.045 13.188 1.00 76.00 75 THR A N 1
ATOM 608 C CA . THR A 1 75 ? -18.994 0.074 12.794 1.00 76.00 75 THR A CA 1
ATOM 609 C C . THR A 1 75 ? -18.262 1.219 13.486 1.00 76.00 75 THR A C 1
ATOM 611 O O . THR A 1 75 ? -17.133 1.046 13.944 1.00 76.00 75 THR A O 1
ATOM 614 N N . ARG A 1 76 ? -18.914 2.381 13.617 1.00 77.81 76 ARG A N 1
ATOM 615 C CA . ARG A 1 76 ? -18.353 3.548 14.317 1.00 77.81 76 ARG A CA 1
ATOM 616 C C . ARG A 1 76 ? -18.204 3.288 15.813 1.00 77.81 76 ARG A C 1
ATOM 618 O O . ARG A 1 76 ? -17.221 3.708 16.413 1.00 77.81 76 ARG A O 1
ATOM 625 N N . ASP A 1 77 ? -19.130 2.552 16.414 1.00 78.50 77 ASP A N 1
ATOM 626 C CA . ASP A 1 77 ? -19.083 2.185 17.827 1.00 78.50 77 ASP A CA 1
ATOM 627 C C . ASP A 1 77 ? -17.903 1.261 18.133 1.00 78.50 77 ASP A C 1
ATOM 629 O O . ASP A 1 77 ? -17.267 1.403 19.178 1.00 78.50 77 ASP A O 1
ATOM 633 N N . LYS A 1 78 ? -17.516 0.399 17.184 1.00 75.75 78 LYS A N 1
ATOM 634 C CA . LYS A 1 78 ? -16.294 -0.414 17.290 1.00 75.75 78 LYS A CA 1
ATOM 635 C C . LYS A 1 78 ? -15.006 0.420 17.282 1.00 75.75 78 LYS A C 1
ATOM 637 O O . LYS A 1 78 ? -13.987 -0.057 17.769 1.00 75.75 78 LYS A O 1
ATOM 642 N N . LEU A 1 79 ? -15.037 1.668 16.803 1.00 75.88 79 LEU A N 1
ATOM 643 C CA . LEU A 1 79 ? -13.897 2.593 16.874 1.00 75.88 79 LEU A CA 1
ATOM 644 C C . LEU A 1 79 ? -13.752 3.279 18.242 1.00 75.88 79 LEU A C 1
ATOM 646 O O . LEU A 1 79 ? -12.732 3.923 18.492 1.00 75.88 79 LEU A O 1
ATOM 650 N N . LYS A 1 80 ? -14.733 3.151 19.148 1.00 77.56 80 LYS A N 1
ATOM 651 C CA . LYS A 1 80 ? -14.696 3.749 20.495 1.00 77.56 80 LYS A CA 1
ATOM 652 C C . LYS A 1 80 ? -13.781 2.954 21.433 1.00 77.56 80 LYS A C 1
ATOM 654 O O . LYS A 1 80 ? -14.223 2.327 22.401 1.00 77.56 80 LYS A O 1
ATOM 659 N N . VAL A 1 81 ? -12.487 2.990 21.127 1.00 82.62 81 VAL A N 1
ATOM 660 C CA . VAL A 1 81 ? -11.412 2.367 21.912 1.00 82.62 81 VAL A CA 1
ATOM 661 C C . VAL A 1 81 ? -10.884 3.296 23.001 1.00 82.62 81 VAL A C 1
ATOM 663 O O . VAL A 1 81 ? -10.388 2.816 24.010 1.00 82.62 81 VAL A O 1
ATOM 666 N N . PHE A 1 82 ? -11.034 4.614 22.856 1.00 80.31 82 PHE A N 1
ATOM 667 C CA . PHE A 1 82 ? -10.692 5.565 23.912 1.00 80.31 82 PHE A CA 1
ATOM 668 C C . PHE A 1 82 ? -11.909 5.860 24.792 1.00 80.31 82 PHE A C 1
ATOM 670 O O . PHE A 1 82 ? -12.930 6.348 24.309 1.00 80.31 82 PHE A O 1
ATOM 677 N N . ARG A 1 83 ? -11.801 5.577 26.093 1.00 81.50 83 ARG A N 1
ATOM 678 C CA . ARG A 1 83 ? -12.825 5.873 27.106 1.00 81.50 83 ARG A CA 1
ATOM 679 C C . ARG A 1 83 ? -12.132 6.544 28.288 1.00 81.50 83 ARG A C 1
ATOM 681 O O . ARG A 1 83 ? -11.168 5.998 28.814 1.00 81.50 83 ARG A O 1
ATOM 688 N N . GLN A 1 84 ? -12.578 7.742 28.675 1.00 82.81 84 GLN A N 1
ATOM 689 C CA . GLN A 1 84 ? -12.002 8.494 29.807 1.00 82.81 84 GLN 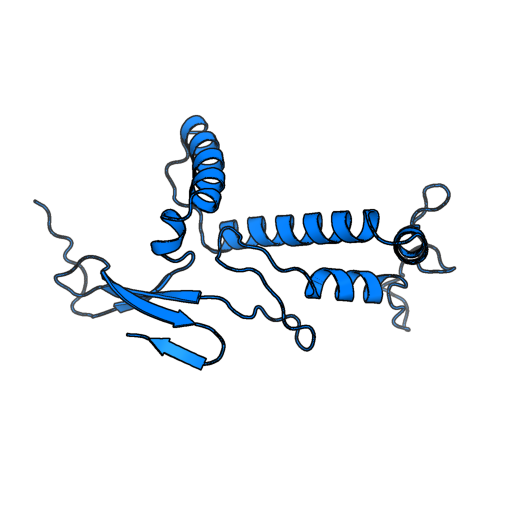A CA 1
ATOM 690 C C . GLN A 1 84 ? -10.465 8.665 29.721 1.00 82.81 84 GLN A C 1
ATOM 692 O O . GLN A 1 84 ? -9.752 8.506 30.707 1.00 82.81 84 GLN A O 1
ATOM 697 N N . GLY A 1 85 ? -9.937 8.930 28.520 1.00 81.81 85 GLY A N 1
ATOM 698 C CA . GLY A 1 85 ? -8.495 9.114 28.292 1.00 81.81 85 GLY A CA 1
ATOM 699 C C . GLY A 1 85 ? -7.656 7.829 28.282 1.00 81.81 85 GLY A C 1
ATOM 700 O O . GLY A 1 85 ? -6.440 7.909 28.141 1.00 81.81 85 GLY A O 1
ATOM 701 N N . LYS A 1 86 ? -8.273 6.645 28.396 1.00 84.31 86 LYS A N 1
ATOM 702 C CA . LYS A 1 86 ? -7.588 5.344 28.334 1.00 84.31 86 LYS A CA 1
ATOM 703 C C . LYS A 1 86 ? -7.986 4.573 27.079 1.00 84.31 86 LYS A C 1
ATOM 705 O O . LYS A 1 86 ? -9.143 4.626 26.665 1.00 84.31 86 LYS A O 1
ATOM 710 N N . PHE A 1 87 ? -7.034 3.855 26.489 1.00 84.88 87 PHE A N 1
ATOM 711 C CA . PHE A 1 8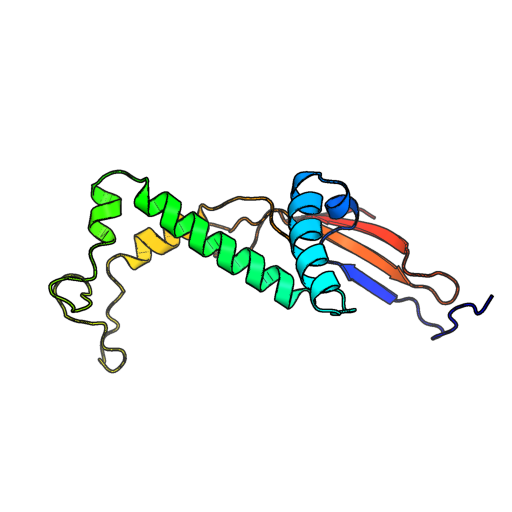7 ? -7.279 2.918 25.390 1.00 84.88 87 PHE A CA 1
ATOM 712 C C . PHE A 1 87 ? -7.778 1.576 25.944 1.00 84.88 87 PHE A C 1
ATOM 714 O O . PHE A 1 87 ? -7.223 1.068 26.917 1.00 84.88 87 PHE A O 1
ATOM 721 N N . TYR A 1 88 ? -8.810 1.008 25.328 1.00 86.19 88 TYR A N 1
ATOM 722 C CA . TYR A 1 88 ? -9.462 -0.235 25.731 1.00 86.19 88 TYR A CA 1
ATOM 723 C C . TYR A 1 88 ? -9.508 -1.241 24.582 1.00 86.19 88 TYR A C 1
ATOM 725 O O . TYR A 1 88 ? -9.896 -0.911 23.458 1.00 86.19 88 TYR A O 1
ATOM 733 N N . ASN A 1 89 ? -9.208 -2.494 24.912 1.00 86.31 89 ASN A N 1
ATOM 734 C CA . ASN A 1 89 ? -9.439 -3.663 24.085 1.00 86.31 89 ASN A CA 1
ATOM 735 C C . ASN A 1 89 ? -10.679 -4.423 24.591 1.00 86.31 89 ASN A C 1
ATOM 737 O O . ASN A 1 89 ? -10.601 -5.338 25.404 1.00 86.31 89 ASN A O 1
ATOM 741 N N . GLY A 1 90 ? -11.866 -3.997 24.156 1.00 82.06 90 GLY A N 1
ATOM 742 C CA . GLY A 1 90 ? -13.121 -4.552 24.667 1.00 82.06 90 GLY A CA 1
ATOM 743 C C . GLY A 1 90 ? -13.401 -4.082 26.098 1.00 82.06 90 GLY A C 1
ATOM 744 O O . GLY A 1 90 ? -13.870 -2.953 26.292 1.00 82.06 90 GLY A O 1
ATOM 745 N N . LEU A 1 91 ? -13.141 -4.947 27.083 1.00 80.75 91 LEU A N 1
ATOM 746 C CA . LEU A 1 91 ? -13.303 -4.654 28.514 1.00 80.75 91 LEU A CA 1
ATOM 747 C C . LEU A 1 91 ? -11.965 -4.421 29.236 1.00 80.75 91 LEU A C 1
ATOM 749 O O . LEU A 1 91 ? -11.970 -3.865 30.333 1.00 80.75 91 LEU A O 1
ATOM 753 N N . THR A 1 92 ? -10.831 -4.793 28.635 1.00 83.12 92 THR A N 1
ATOM 754 C CA . THR A 1 92 ? -9.504 -4.621 29.240 1.00 83.12 92 THR A CA 1
ATOM 755 C C . THR A 1 92 ? -8.885 -3.277 28.833 1.00 83.12 92 THR A C 1
ATOM 757 O O . THR A 1 92 ? -9.047 -2.845 27.688 1.00 83.12 92 THR A O 1
ATOM 760 N N . PRO A 1 93 ? -8.208 -2.549 29.742 1.00 85.19 93 PRO A N 1
ATOM 761 C CA . PRO A 1 93 ? -7.395 -1.396 29.365 1.00 85.19 93 PRO A CA 1
ATOM 762 C C . PRO A 1 93 ? -6.130 -1.866 28.640 1.00 85.19 93 PRO A C 1
ATOM 764 O O . PRO A 1 93 ? -5.370 -2.659 29.189 1.00 85.19 93 PRO A O 1
ATOM 767 N N . GLY A 1 94 ? -5.853 -1.335 27.452 1.00 84.69 94 GLY A N 1
ATOM 768 C CA . GLY A 1 94 ? -4.646 -1.703 26.714 1.00 84.69 94 GLY A CA 1
ATOM 769 C C . GLY A 1 94 ? -4.729 -3.037 25.976 1.00 84.69 94 GLY A C 1
ATOM 770 O O . GLY A 1 94 ? -5.761 -3.698 25.937 1.00 84.69 94 GLY A O 1
ATOM 771 N N . ILE A 1 95 ? -3.599 -3.404 25.375 1.00 86.38 95 ILE A N 1
ATOM 772 C CA . ILE A 1 95 ? -3.272 -4.768 24.955 1.00 86.38 95 ILE A CA 1
ATOM 773 C C . ILE A 1 95 ? -1.934 -5.071 25.626 1.00 86.38 95 ILE A C 1
ATOM 775 O O . ILE A 1 95 ? -0.963 -4.348 25.392 1.00 86.38 95 ILE A O 1
ATOM 779 N N . ASP A 1 96 ? -1.885 -6.090 26.482 1.00 85.19 96 ASP A N 1
ATOM 780 C CA . ASP A 1 96 ? -0.636 -6.508 27.115 1.00 85.19 96 ASP A CA 1
ATOM 781 C C . ASP A 1 96 ? 0.100 -7.517 26.229 1.00 85.19 96 ASP A C 1
ATOM 783 O O . ASP A 1 96 ? -0.224 -8.703 26.193 1.00 85.19 96 ASP A O 1
ATOM 787 N N . CYS A 1 97 ? 1.128 -7.043 25.524 1.00 86.44 97 CYS A N 1
ATOM 788 C CA . CYS A 1 97 ? 1.960 -7.882 24.663 1.00 86.44 97 CYS A CA 1
ATOM 789 C C . CYS A 1 97 ? 2.873 -8.856 25.433 1.00 86.44 97 CYS A C 1
ATOM 791 O O . CYS A 1 97 ? 3.543 -9.665 24.797 1.00 86.44 97 CYS A O 1
ATOM 793 N N . ARG A 1 9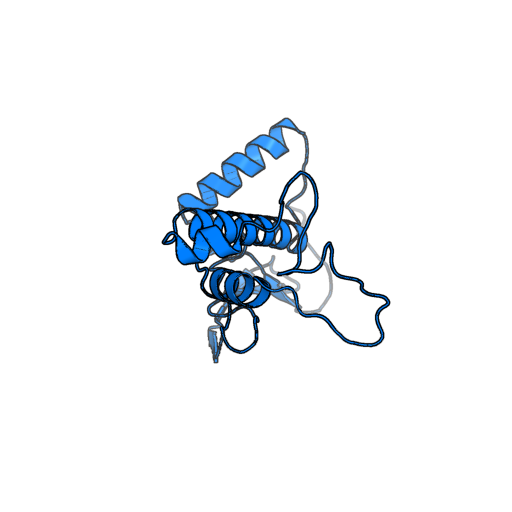8 ? 2.966 -8.756 26.768 1.00 88.06 98 ARG A N 1
ATOM 794 C CA . ARG A 1 98 ? 3.774 -9.654 27.615 1.00 88.06 98 ARG A CA 1
ATOM 795 C C . ARG A 1 98 ? 2.959 -10.786 28.228 1.00 88.06 98 ARG A C 1
ATOM 797 O O . ARG A 1 98 ? 3.538 -11.658 28.872 1.00 88.06 98 ARG A O 1
ATOM 804 N N . ASN A 1 99 ? 1.640 -10.767 28.057 1.00 83.25 99 ASN A N 1
ATOM 805 C CA . ASN A 1 99 ? 0.780 -11.828 28.544 1.00 83.25 99 ASN A CA 1
ATOM 806 C C . ASN A 1 99 ? 1.099 -13.144 27.808 1.00 83.25 99 ASN A C 1
ATOM 808 O O . ASN A 1 99 ? 1.385 -13.155 26.612 1.00 83.25 99 ASN A O 1
ATOM 812 N N . ASN A 1 100 ? 1.022 -14.266 28.523 1.00 84.56 100 ASN A N 1
ATOM 813 C CA . ASN A 1 100 ? 1.234 -15.599 27.950 1.00 84.56 100 ASN A CA 1
ATOM 814 C C . ASN A 1 100 ? 0.098 -16.016 26.999 1.00 84.56 100 ASN A C 1
ATOM 816 O O . ASN A 1 100 ? 0.241 -16.978 26.246 1.00 84.56 100 ASN A O 1
ATOM 820 N N . PHE A 1 101 ? -1.025 -15.296 27.031 1.00 85.00 101 PHE A N 1
ATOM 821 C CA . PHE A 1 101 ? -2.145 -15.466 26.116 1.00 85.00 101 PHE A CA 1
ATOM 822 C C . PHE A 1 101 ? -2.207 -14.299 25.132 1.00 85.00 101 PHE A C 1
ATOM 824 O O . PHE A 1 101 ? -2.143 -13.135 25.524 1.00 85.00 101 PHE A O 1
ATOM 831 N N . ILE A 1 102 ? -2.362 -14.620 23.847 1.00 82.75 102 ILE A N 1
ATOM 832 C CA . ILE A 1 102 ? -2.502 -13.616 22.791 1.00 82.75 102 ILE A CA 1
ATOM 833 C C . ILE A 1 102 ? -3.925 -13.054 22.838 1.00 82.75 102 ILE A C 1
ATOM 835 O O . ILE A 1 102 ? -4.874 -13.698 22.389 1.00 82.75 102 ILE A O 1
ATOM 839 N N . GLU A 1 103 ? -4.069 -11.835 23.352 1.00 85.31 103 GLU A N 1
ATOM 840 C CA . GLU A 1 103 ? -5.312 -11.074 23.243 1.00 85.31 103 GLU A CA 1
ATOM 841 C C . GLU A 1 103 ? -5.372 -10.352 21.894 1.00 85.31 103 GLU A C 1
ATOM 843 O O . GLU A 1 103 ? -4.591 -9.444 21.606 1.00 85.31 103 GLU A O 1
ATOM 848 N N . SER A 1 104 ? -6.327 -10.737 21.045 1.00 87.56 104 SER A N 1
ATOM 849 C CA . SER A 1 104 ? -6.567 -10.030 19.788 1.00 87.56 104 SER A CA 1
ATOM 850 C C . SER A 1 104 ? -7.137 -8.636 20.041 1.00 87.56 104 SER A C 1
ATOM 852 O O . SER A 1 104 ? -7.989 -8.455 20.915 1.00 87.56 104 SER A O 1
ATOM 854 N N . TRP A 1 105 ? -6.758 -7.668 19.208 1.00 88.00 105 TRP A N 1
ATOM 855 C CA . TRP A 1 105 ? -7.408 -6.362 19.191 1.00 88.00 105 TRP A CA 1
ATOM 856 C C . TRP A 1 105 ? -8.870 -6.496 18.731 1.00 88.00 105 TRP A C 1
ATOM 858 O O . TRP A 1 105 ? -9.145 -6.891 17.599 1.00 88.00 105 TRP A O 1
ATOM 868 N N . SER A 1 106 ? -9.809 -6.148 19.606 1.00 86.62 106 SER A N 1
ATOM 869 C CA . SER A 1 106 ? -11.254 -6.372 19.479 1.00 86.62 106 SER A CA 1
ATOM 870 C C . SER A 1 106 ? -11.848 -5.811 18.178 1.00 86.62 106 SER A C 1
ATOM 872 O O . SER A 1 106 ? -12.528 -6.553 17.468 1.00 86.62 106 SER A O 1
ATOM 874 N N . PRO A 1 107 ? -11.593 -4.545 17.785 1.00 87.00 107 PRO A N 1
ATOM 875 C CA . PRO A 1 107 ? -12.035 -4.031 16.489 1.00 87.00 107 PRO A CA 1
ATOM 876 C C . PRO A 1 107 ? -11.082 -4.368 15.332 1.00 87.00 107 PRO A C 1
ATOM 878 O O . PRO A 1 107 ? -11.366 -3.997 14.193 1.00 87.00 107 PRO A O 1
ATOM 881 N N . GLY A 1 108 ? -9.977 -5.077 15.584 1.00 88.69 108 GLY A N 1
ATOM 882 C CA . GLY A 1 108 ? -8.936 -5.346 14.593 1.00 88.69 108 GLY A CA 1
ATOM 883 C C . GLY A 1 108 ? -9.452 -6.067 13.352 1.00 88.69 108 GLY A C 1
ATOM 884 O O . GLY A 1 108 ? -9.086 -5.695 12.241 1.00 88.69 108 GLY A O 1
ATOM 885 N N . LYS A 1 109 ? -10.381 -7.020 13.514 1.00 90.38 109 LYS A N 1
ATOM 886 C CA . LYS A 1 109 ? -11.031 -7.697 12.380 1.00 90.38 109 LYS A CA 1
ATOM 887 C C . LYS A 1 109 ? -11.774 -6.710 11.475 1.00 90.38 109 LYS A C 1
ATOM 889 O O . LYS A 1 109 ? -11.599 -6.742 10.264 1.00 90.38 109 LYS A O 1
ATOM 894 N N . VAL A 1 110 ? -12.556 -5.805 12.062 1.00 89.62 110 VAL A N 1
ATOM 895 C CA . VAL A 1 110 ? -13.339 -4.819 11.300 1.00 89.62 110 VAL A CA 1
ATOM 896 C C . VAL A 1 110 ? -12.426 -3.805 10.618 1.00 89.62 110 VAL A C 1
ATOM 898 O O . VAL A 1 110 ? -12.700 -3.404 9.489 1.00 89.62 110 VAL A O 1
ATOM 901 N N . TYR A 1 111 ? -11.326 -3.416 11.265 1.00 90.62 111 TYR A N 1
ATOM 902 C CA . TYR A 1 111 ? -10.318 -2.561 10.643 1.00 90.62 111 TYR A CA 1
ATOM 903 C C . TYR A 1 111 ? -9.666 -3.250 9.439 1.00 90.62 111 TYR A C 1
ATOM 905 O O . TYR A 1 111 ? -9.636 -2.680 8.351 1.00 90.62 111 TYR A O 1
ATOM 913 N N . LEU A 1 112 ? -9.216 -4.499 9.608 1.00 93.50 112 LEU A N 1
ATOM 914 C CA . LEU A 1 112 ? -8.591 -5.285 8.545 1.00 93.50 112 LEU A CA 1
ATOM 915 C C . LEU A 1 112 ? -9.539 -5.488 7.355 1.00 93.50 112 LEU A C 1
ATOM 917 O O . LEU A 1 112 ? -9.143 -5.271 6.217 1.00 93.50 112 LEU A O 1
ATOM 921 N N . GLU A 1 113 ? -10.800 -5.840 7.606 1.00 93.06 113 GLU A N 1
ATOM 922 C CA . GLU A 1 113 ? -11.810 -5.997 6.554 1.00 93.06 113 GLU A CA 1
ATOM 923 C C . GLU A 1 113 ? -12.052 -4.693 5.783 1.00 93.06 113 GLU A C 1
ATOM 925 O O . GLU A 1 113 ? -12.208 -4.713 4.563 1.00 93.06 113 GLU A O 1
ATOM 930 N N . ASN A 1 114 ? -12.068 -3.541 6.459 1.00 93.12 114 ASN A N 1
ATOM 931 C CA . ASN A 1 114 ? -12.220 -2.255 5.776 1.00 93.12 114 ASN A CA 1
ATOM 932 C C . ASN A 1 114 ? -10.974 -1.879 4.974 1.00 93.12 114 ASN A C 1
ATOM 934 O O . ASN A 1 114 ? -11.122 -1.370 3.866 1.00 93.12 114 ASN A O 1
ATOM 938 N N . LEU A 1 115 ? -9.782 -2.161 5.505 1.00 95.44 115 LEU A N 1
ATOM 939 C CA . LEU A 1 115 ? -8.506 -1.901 4.845 1.00 95.44 115 LEU A CA 1
ATOM 940 C C . LEU A 1 115 ? -8.364 -2.726 3.561 1.00 95.44 115 LEU A C 1
ATOM 942 O O . LEU A 1 115 ? -8.040 -2.178 2.511 1.00 95.44 115 LEU A O 1
ATOM 946 N N . LEU A 1 116 ? -8.652 -4.030 3.619 1.00 96.25 116 LEU A N 1
ATOM 947 C CA . LEU A 1 116 ? -8.524 -4.925 2.463 1.00 96.25 116 LEU A CA 1
ATOM 948 C C . LEU A 1 116 ? -9.536 -4.611 1.350 1.00 96.25 116 LEU A C 1
ATOM 950 O O . LEU A 1 116 ? -9.247 -4.824 0.176 1.00 96.25 116 LEU A O 1
ATOM 954 N N . ASN A 1 117 ? -10.687 -4.032 1.701 1.00 94.38 117 ASN A N 1
ATOM 955 C CA . ASN A 1 117 ? -11.731 -3.636 0.753 1.00 94.38 117 ASN A CA 1
ATOM 956 C C . ASN A 1 117 ? -11.493 -2.268 0.085 1.00 94.38 117 ASN A C 1
ATOM 958 O O . ASN A 1 117 ? -12.409 -1.734 -0.553 1.00 94.38 117 ASN A O 1
ATOM 962 N N . ILE A 1 118 ? -10.322 -1.657 0.263 1.00 94.50 118 ILE A N 1
ATOM 963 C CA . ILE A 1 118 ? -9.971 -0.402 -0.404 1.00 94.50 118 ILE A CA 1
ATOM 964 C C . ILE A 1 118 ? -9.493 -0.666 -1.826 1.00 94.50 118 ILE A C 1
ATOM 966 O O . ILE A 1 118 ? -8.708 -1.576 -2.086 1.00 94.50 118 ILE A O 1
ATOM 970 N N . SER A 1 119 ? -9.959 0.185 -2.736 1.00 94.44 119 SER A N 1
ATOM 971 C CA . SER A 1 119 ? -9.454 0.291 -4.096 1.00 94.44 119 SER A CA 1
ATOM 972 C C . SER A 1 119 ? -9.405 1.761 -4.499 1.00 94.44 119 SER A C 1
ATOM 974 O O . SER A 1 119 ? -10.369 2.499 -4.275 1.00 94.44 119 SER A O 1
ATOM 976 N N . PHE A 1 120 ? -8.268 2.201 -5.028 1.00 91.94 120 PHE A N 1
ATOM 977 C CA . PHE A 1 120 ? -8.089 3.537 -5.595 1.00 91.94 120 PHE A CA 1
ATOM 978 C C . PHE A 1 120 ? -6.884 3.559 -6.537 1.00 91.94 120 PHE A C 1
ATOM 980 O O . PHE A 1 120 ? -6.044 2.663 -6.512 1.00 91.94 120 PHE A O 1
ATOM 987 N N . HIS A 1 121 ? -6.790 4.609 -7.347 1.00 88.06 121 HIS A N 1
ATOM 988 C CA . HIS A 1 121 ? -5.620 4.881 -8.177 1.00 88.06 121 HIS A CA 1
ATOM 989 C C . HIS A 1 121 ? -4.658 5.799 -7.418 1.00 88.06 121 HIS A C 1
ATOM 991 O O . HIS A 1 121 ? -5.026 6.929 -7.088 1.00 88.06 121 HIS A O 1
ATOM 997 N N . GLY A 1 122 ? -3.479 5.280 -7.077 1.00 87.00 122 GLY A N 1
ATOM 998 C CA . GLY A 1 122 ? -2.452 5.963 -6.288 1.00 87.00 122 GLY A CA 1
ATOM 999 C C . GLY A 1 122 ? -1.271 6.449 -7.130 1.00 87.00 122 GLY A C 1
ATOM 1000 O O . GLY A 1 122 ? -1.363 6.587 -8.347 1.00 87.00 122 GLY A O 1
ATOM 1001 N N . LEU A 1 123 ? -0.142 6.699 -6.471 1.00 84.75 123 LEU A N 1
ATOM 1002 C CA . LEU A 1 123 ? 1.136 7.029 -7.106 1.00 84.75 123 LEU A CA 1
ATOM 1003 C C . LEU A 1 123 ? 1.846 5.801 -7.687 1.00 84.75 123 LEU A C 1
ATOM 1005 O O . LEU A 1 123 ? 2.784 5.956 -8.462 1.00 84.75 123 LEU A O 1
ATOM 1009 N N . THR A 1 124 ? 1.441 4.590 -7.298 1.00 88.31 124 THR A N 1
ATOM 1010 C CA . THR A 1 124 ? 2.038 3.318 -7.742 1.00 88.31 124 THR A CA 1
ATOM 1011 C C . THR A 1 124 ? 1.083 2.443 -8.554 1.00 88.31 124 THR A C 1
ATOM 1013 O O . THR A 1 124 ? 1.217 1.215 -8.560 1.00 88.31 124 THR A O 1
ATOM 1016 N N . GLY A 1 125 ? 0.107 3.041 -9.232 1.00 86.69 125 GLY A N 1
ATOM 1017 C CA . GLY A 1 125 ? -0.924 2.318 -9.973 1.00 86.69 125 GLY A CA 1
ATOM 1018 C C . GLY A 1 125 ? -2.218 2.171 -9.196 1.00 86.69 125 GLY A C 1
ATOM 1019 O O . GLY A 1 125 ? -2.461 2.797 -8.161 1.00 86.69 125 GLY A O 1
ATOM 1020 N N . ASN A 1 126 ? -3.037 1.248 -9.686 1.00 90.38 126 ASN A N 1
ATOM 1021 C CA . ASN A 1 126 ? -4.172 0.753 -8.935 1.00 90.38 126 ASN A CA 1
ATOM 1022 C C . ASN A 1 126 ? -3.693 0.066 -7.641 1.00 90.38 126 ASN A C 1
ATOM 1024 O O . ASN A 1 126 ? -2.917 -0.896 -7.662 1.00 90.38 126 ASN A O 1
ATOM 1028 N N . VAL A 1 127 ? -4.180 0.566 -6.510 1.00 93.56 127 VAL A N 1
ATOM 1029 C CA . VAL A 1 127 ? -3.946 0.034 -5.170 1.00 93.56 127 VAL A CA 1
ATOM 1030 C C . VAL A 1 127 ? -5.180 -0.752 -4.762 1.00 93.56 127 VAL A C 1
ATOM 1032 O O . VAL A 1 127 ? -6.241 -0.182 -4.528 1.00 93.56 127 VAL A O 1
ATOM 1035 N N . GLN A 1 128 ? -5.040 -2.069 -4.683 1.00 95.31 128 GLN A N 1
ATOM 1036 C CA . GLN A 1 128 ? -6.083 -2.989 -4.240 1.00 95.31 128 GLN A CA 1
ATOM 1037 C C . GLN A 1 128 ? -5.431 -4.199 -3.574 1.00 95.31 128 GLN A C 1
ATOM 1039 O O . GLN A 1 128 ? -4.326 -4.590 -3.959 1.00 95.31 128 GLN A O 1
ATOM 1044 N N . PHE A 1 129 ? -6.122 -4.811 -2.613 1.00 96.06 129 PHE A N 1
ATOM 1045 C CA . PHE A 1 129 ? -5.621 -5.957 -1.863 1.00 96.06 129 PHE A CA 1
ATOM 1046 C C . PHE A 1 129 ? -6.518 -7.188 -2.011 1.00 96.06 129 PHE A C 1
ATOM 1048 O O . PHE A 1 129 ? -7.736 -7.103 -2.160 1.00 96.06 129 PHE A O 1
ATOM 1055 N N . SER A 1 130 ? -5.899 -8.361 -1.927 1.00 94.31 130 SER A N 1
ATOM 1056 C CA . SER A 1 130 ? -6.597 -9.633 -1.798 1.00 94.31 130 SER A CA 1
ATOM 1057 C C . SER A 1 130 ? -7.206 -9.754 -0.405 1.00 94.31 130 SER A C 1
ATOM 1059 O O . SER A 1 130 ? -6.480 -9.799 0.588 1.00 94.31 130 SER A O 1
ATOM 1061 N N . ASN A 1 131 ? -8.524 -9.937 -0.332 1.00 92.88 131 ASN A N 1
ATOM 1062 C CA . ASN A 1 131 ? -9.217 -10.218 0.930 1.00 92.88 131 ASN A CA 1
ATOM 1063 C C . ASN A 1 131 ? -8.735 -11.512 1.616 1.00 92.88 131 ASN A C 1
ATOM 1065 O O . ASN A 1 131 ? -8.940 -11.681 2.814 1.00 92.88 131 ASN A O 1
ATOM 1069 N N . ARG A 1 132 ? -8.091 -12.430 0.878 1.00 92.12 132 ARG A N 1
ATOM 1070 C CA . ARG A 1 132 ? -7.583 -13.700 1.421 1.00 92.12 132 ARG A CA 1
ATOM 1071 C C . ARG A 1 132 ? -6.157 -13.595 1.959 1.00 92.12 132 ARG A C 1
ATOM 1073 O O . ARG A 1 132 ? -5.849 -14.237 2.956 1.00 92.12 132 ARG A O 1
ATOM 1080 N N . THR A 1 133 ? -5.278 -12.873 1.266 1.00 93.44 133 THR A N 1
ATOM 1081 C CA . THR A 1 133 ? -3.828 -12.887 1.550 1.00 93.44 133 THR A CA 1
ATOM 1082 C C . THR A 1 133 ? -3.276 -11.543 2.011 1.00 93.44 133 THR A C 1
ATOM 1084 O O . THR A 1 133 ? -2.149 -11.495 2.489 1.00 93.44 133 THR A O 1
ATOM 1087 N N . GLY A 1 134 ? -4.017 -10.448 1.831 1.00 93.88 134 GLY A N 1
ATOM 1088 C CA . GLY A 1 134 ? -3.529 -9.087 2.066 1.00 93.88 134 GLY A CA 1
ATOM 1089 C C . GLY A 1 134 ? -2.507 -8.588 1.044 1.00 93.88 134 GLY A C 1
ATOM 1090 O O . GLY A 1 134 ? -2.031 -7.462 1.150 1.00 93.88 134 GLY A O 1
ATOM 1091 N N . GLN A 1 135 ? -2.166 -9.394 0.037 1.00 94.00 135 GLN A N 1
ATOM 1092 C CA . GLN A 1 135 ? -1.231 -9.003 -1.016 1.00 94.00 135 GLN A CA 1
ATOM 1093 C C . GLN A 1 135 ? -1.892 -8.046 -2.011 1.00 94.00 135 GLN A C 1
ATOM 1095 O O . GLN A 1 135 ? -3.095 -8.144 -2.256 1.00 94.00 135 GLN A O 1
ATOM 1100 N N . ARG A 1 136 ? -1.095 -7.159 -2.622 1.00 92.56 136 ARG A N 1
ATOM 1101 C CA . ARG A 1 136 ? -1.546 -6.303 -3.729 1.00 92.56 136 ARG A CA 1
ATOM 1102 C C . ARG A 1 136 ? -2.072 -7.157 -4.888 1.00 92.56 136 ARG A C 1
ATOM 1104 O O . ARG A 1 136 ? -1.469 -8.168 -5.242 1.00 92.56 136 ARG A O 1
ATOM 1111 N N . THR A 1 137 ? -3.159 -6.722 -5.511 1.00 92.50 137 THR A N 1
ATOM 1112 C CA . THR A 1 137 ? -3.782 -7.364 -6.682 1.00 92.50 137 THR A CA 1
ATOM 1113 C C . THR A 1 137 ? -4.114 -6.328 -7.748 1.00 92.50 137 THR A C 1
ATOM 1115 O O . THR A 1 137 ? -4.281 -5.160 -7.411 1.00 92.50 137 THR A O 1
ATOM 1118 N N . ASN A 1 138 ? -4.257 -6.750 -9.012 1.00 89.69 138 ASN A N 1
ATOM 1119 C CA . ASN A 1 138 ? -4.615 -5.861 -10.128 1.00 89.69 138 ASN A CA 1
ATOM 1120 C C . ASN A 1 138 ? -3.674 -4.642 -10.225 1.00 89.69 138 ASN A C 1
ATOM 1122 O O . ASN A 1 138 ? -4.121 -3.505 -10.356 1.00 89.69 138 ASN A O 1
ATOM 1126 N N . TYR A 1 139 ? -2.370 -4.893 -10.094 1.00 89.62 139 TYR A N 1
ATOM 1127 C CA . TYR A 1 139 ? -1.315 -3.904 -10.295 1.00 89.62 139 TYR A CA 1
ATOM 1128 C C . TYR A 1 139 ? -0.596 -4.175 -11.618 1.00 89.62 139 TYR A C 1
ATOM 1130 O O . TYR A 1 139 ? -0.579 -5.312 -12.105 1.00 89.62 139 TYR A O 1
ATOM 1138 N N . THR A 1 140 ? 0.022 -3.129 -12.157 1.00 88.12 140 THR A N 1
ATOM 1139 C CA . THR A 1 140 ? 0.785 -3.178 -13.404 1.00 88.12 140 THR A CA 1
ATOM 1140 C C . THR A 1 140 ? 2.202 -2.688 -13.151 1.00 88.12 140 THR A C 1
ATOM 1142 O O . THR A 1 140 ? 2.396 -1.703 -12.437 1.00 88.12 140 THR A O 1
ATOM 1145 N N . PHE A 1 141 ? 3.179 -3.376 -13.730 1.00 88.75 141 PHE A N 1
ATOM 1146 C CA . PHE A 1 141 ? 4.565 -2.933 -13.812 1.00 88.75 141 PHE A CA 1
ATOM 1147 C C . PHE A 1 141 ? 4.928 -2.712 -15.268 1.00 88.75 141 PHE A C 1
ATOM 1149 O O . PHE A 1 141 ? 4.651 -3.575 -16.097 1.00 88.75 141 PHE A O 1
ATOM 1156 N N . ASP A 1 142 ? 5.610 -1.620 -15.565 1.00 87.94 142 ASP A N 1
ATOM 1157 C CA . ASP A 1 142 ? 6.181 -1.450 -16.894 1.00 87.94 142 ASP A CA 1
ATOM 1158 C C . ASP A 1 142 ? 7.488 -2.201 -17.007 1.00 87.94 142 ASP A C 1
ATOM 1160 O O . ASP A 1 142 ? 8.248 -2.304 -16.044 1.00 87.94 142 ASP A O 1
ATOM 1164 N N . VAL A 1 143 ? 7.777 -2.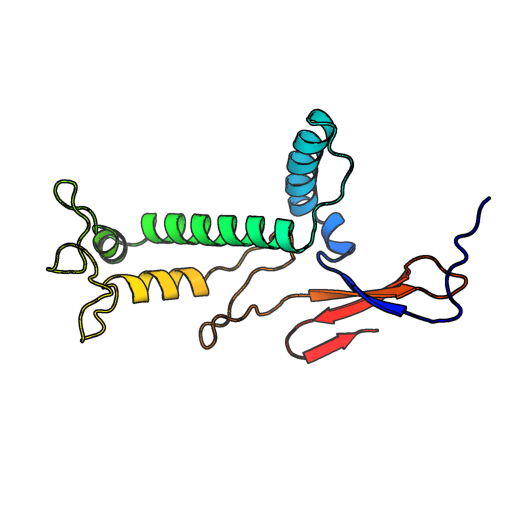685 -18.204 1.00 90.00 143 VAL A N 1
ATOM 1165 C CA . VAL A 1 143 ? 9.003 -3.395 -18.522 1.00 90.00 143 VAL A CA 1
ATOM 1166 C C . VAL A 1 143 ? 9.840 -2.522 -19.432 1.00 90.00 143 VAL A C 1
ATOM 1168 O O . VAL A 1 143 ? 9.424 -2.110 -20.517 1.00 90.00 143 VAL A O 1
ATOM 1171 N N . TYR A 1 144 ? 11.060 -2.263 -18.989 1.00 89.62 144 TYR A N 1
ATOM 1172 C CA . TYR A 1 144 ? 12.039 -1.489 -19.725 1.00 89.62 144 TYR A CA 1
ATOM 1173 C C . TYR A 1 144 ? 13.219 -2.354 -20.106 1.00 89.62 144 TYR A C 1
ATOM 1175 O O . TYR A 1 144 ? 13.671 -3.210 -19.344 1.00 89.62 144 TYR A O 1
ATOM 1183 N N . ARG A 1 145 ? 13.765 -2.067 -21.283 1.00 90.56 145 ARG A N 1
ATOM 1184 C CA . ARG A 1 145 ? 15.016 -2.640 -21.757 1.00 90.56 145 ARG A CA 1
ATOM 1185 C C . ARG A 1 145 ? 16.035 -1.541 -21.984 1.00 90.56 145 ARG A C 1
ATOM 1187 O O . ARG A 1 145 ? 15.758 -0.561 -22.671 1.00 90.56 145 ARG A O 1
ATOM 1194 N N . VAL A 1 146 ? 17.230 -1.757 -21.459 1.00 89.25 146 VAL A N 1
ATOM 1195 C CA . VAL A 1 146 ? 18.429 -0.976 -21.760 1.00 89.25 146 VAL A CA 1
ATOM 1196 C C . VAL A 1 146 ? 19.379 -1.877 -22.525 1.00 89.25 146 VAL A C 1
ATOM 1198 O O . VAL A 1 146 ? 19.663 -3.001 -22.103 1.00 89.25 146 VAL A O 1
ATOM 1201 N N . THR A 1 147 ? 19.847 -1.392 -23.668 1.00 85.94 147 THR A N 1
ATOM 1202 C CA . THR A 1 147 ? 20.880 -2.063 -24.459 1.00 85.94 147 THR A CA 1
ATOM 1203 C C . THR A 1 147 ? 22.139 -1.207 -24.450 1.00 85.94 147 THR A C 1
ATOM 1205 O O . THR A 1 147 ? 22.141 -0.070 -23.983 1.00 85.94 147 THR A O 1
ATOM 1208 N N . ARG A 1 148 ? 23.229 -1.728 -25.014 1.00 80.12 148 ARG A N 1
ATOM 1209 C CA . ARG A 1 148 ? 24.480 -0.970 -25.161 1.00 80.12 148 ARG A CA 1
ATOM 1210 C C . ARG A 1 148 ? 24.306 0.351 -25.924 1.00 80.12 148 ARG A C 1
ATOM 1212 O O . ARG A 1 148 ? 25.069 1.288 -25.695 1.00 80.12 148 ARG A O 1
ATOM 1219 N N . ASN A 1 149 ? 23.368 0.386 -26.868 1.00 80.88 149 ASN A N 1
ATOM 1220 C CA . ASN A 1 149 ? 23.206 1.494 -27.807 1.00 80.88 149 ASN A CA 1
ATOM 1221 C C . ASN A 1 149 ? 21.949 2.323 -27.527 1.00 80.88 149 ASN A C 1
ATOM 1223 O O . ASN A 1 149 ? 21.858 3.451 -28.009 1.00 80.88 149 ASN A O 1
ATOM 1227 N N . ASP A 1 150 ? 21.013 1.786 -26.742 1.00 80.44 150 ASP A N 1
ATOM 1228 C CA . ASP A 1 150 ? 19.711 2.394 -26.507 1.00 80.44 150 ASP A CA 1
ATOM 1229 C C . ASP A 1 150 ? 19.559 2.808 -25.042 1.00 80.44 150 ASP A C 1
ATOM 1231 O O . ASP A 1 150 ? 19.816 2.032 -24.118 1.00 80.44 150 ASP A O 1
ATOM 1235 N N . MET A 1 151 ? 19.067 4.032 -24.841 1.00 83.12 151 MET A N 1
ATOM 1236 C CA . MET A 1 151 ? 18.512 4.470 -23.558 1.00 83.12 151 MET A CA 1
ATOM 1237 C C . MET A 1 151 ? 17.349 3.556 -23.126 1.00 83.12 151 MET A C 1
ATOM 1239 O O . MET A 1 151 ? 16.826 2.814 -23.963 1.00 83.12 151 MET A O 1
ATOM 1243 N N . PRO A 1 152 ? 16.918 3.600 -21.845 1.00 85.06 152 PRO A N 1
ATOM 1244 C CA . PRO A 1 152 ? 15.774 2.819 -21.389 1.00 85.06 152 PRO A CA 1
ATOM 1245 C C . PRO A 1 152 ? 14.579 2.969 -22.332 1.00 85.06 152 PRO A C 1
ATOM 1247 O O . PRO A 1 152 ? 14.030 4.058 -22.493 1.00 85.06 152 PRO A O 1
ATOM 1250 N N . LYS A 1 153 ? 14.193 1.864 -22.969 1.00 85.81 153 LYS A N 1
ATOM 1251 C CA . LYS A 1 153 ? 13.051 1.790 -23.874 1.00 85.81 153 LYS A CA 1
ATOM 1252 C C . LYS A 1 153 ? 11.960 0.965 -23.212 1.00 85.81 153 LYS A C 1
ATOM 1254 O O . LYS A 1 153 ? 12.223 -0.166 -22.806 1.00 85.81 153 LYS A O 1
ATOM 1259 N N . HIS A 1 154 ? 10.755 1.520 -23.133 1.00 87.19 154 HIS A N 1
ATOM 1260 C CA . HIS A 1 154 ? 9.568 0.770 -22.741 1.00 87.19 154 HIS A CA 1
ATOM 1261 C C . HIS A 1 154 ? 9.308 -0.336 -23.774 1.00 87.19 154 HIS A C 1
ATOM 1263 O O . HIS A 1 154 ? 9.273 -0.060 -24.977 1.00 87.19 154 HIS A O 1
ATOM 1269 N N . ILE A 1 155 ? 9.202 -1.582 -23.314 1.00 90.69 155 ILE A N 1
ATOM 1270 C CA . ILE A 1 155 ? 9.010 -2.757 -24.176 1.00 90.69 155 ILE A CA 1
ATOM 1271 C C . ILE A 1 155 ? 7.706 -3.501 -23.905 1.00 90.69 155 ILE A C 1
ATOM 1273 O O . ILE A 1 155 ? 7.418 -4.426 -24.642 1.00 90.69 155 ILE A O 1
ATOM 1277 N N . GLY A 1 156 ? 6.934 -3.126 -22.888 1.00 89.25 156 GLY A N 1
ATOM 1278 C CA . GLY A 1 156 ? 5.704 -3.826 -22.532 1.00 89.25 156 GLY A CA 1
ATOM 1279 C C . GLY A 1 156 ? 5.373 -3.670 -21.057 1.00 89.25 156 GLY A C 1
ATOM 1280 O O . GLY A 1 156 ? 6.052 -2.938 -20.342 1.00 89.25 156 GLY A O 1
ATOM 1281 N N . PHE A 1 157 ? 4.370 -4.396 -20.581 1.00 88.12 157 PHE A N 1
ATOM 1282 C CA . PHE A 1 157 ? 3.934 -4.349 -19.190 1.00 88.12 157 PHE A CA 1
ATOM 1283 C C . PHE A 1 157 ? 3.625 -5.742 -18.638 1.00 88.12 157 PHE A C 1
ATOM 1285 O O . PHE A 1 157 ? 3.278 -6.682 -19.349 1.00 88.12 157 PHE A O 1
ATOM 1292 N N . PHE A 1 158 ? 3.744 -5.880 -17.325 1.00 87.25 158 PHE A N 1
ATOM 1293 C CA . PHE A 1 158 ? 3.287 -7.032 -16.567 1.00 87.25 158 PHE A CA 1
ATOM 1294 C C . PHE A 1 158 ? 2.045 -6.642 -15.778 1.00 87.25 158 PHE A C 1
ATOM 1296 O O . PHE A 1 158 ? 2.108 -5.731 -14.951 1.00 87.25 158 PHE A O 1
ATOM 1303 N N . ARG A 1 159 ? 0.934 -7.355 -15.984 1.00 86.81 159 ARG A N 1
ATOM 1304 C CA . ARG A 1 159 ? -0.298 -7.161 -15.216 1.00 86.81 159 ARG A CA 1
ATOM 1305 C C . ARG A 1 159 ? -0.586 -8.379 -14.349 1.00 86.81 159 ARG A C 1
ATOM 1307 O O . ARG A 1 159 ? -0.787 -9.492 -14.838 1.00 86.81 159 ARG A O 1
ATOM 1314 N N . ALA A 1 160 ? -0.659 -8.161 -13.040 1.00 82.75 160 ALA A N 1
ATOM 1315 C CA . ALA A 1 160 ? -1.057 -9.214 -12.118 1.00 82.75 160 ALA A CA 1
ATOM 1316 C C . ALA A 1 160 ? -2.557 -9.546 -12.287 1.00 82.75 160 ALA A C 1
ATOM 1318 O O . ALA A 1 160 ? -3.371 -8.619 -12.361 1.00 82.75 160 ALA A O 1
ATOM 1319 N N . PRO A 1 161 ? -2.961 -10.833 -12.271 1.00 65.44 161 PRO A N 1
ATOM 1320 C CA . PRO A 1 161 ? -2.159 -11.977 -11.832 1.00 65.44 161 PRO A CA 1
ATOM 1321 C C . PRO A 1 161 ? -1.400 -12.778 -12.910 1.00 65.44 161 PRO A C 1
ATOM 1323 O O . PRO A 1 161 ? -0.615 -13.628 -12.500 1.00 65.44 161 PRO A O 1
ATOM 1326 N N . THR A 1 162 ? -1.586 -12.593 -14.226 1.00 64.31 162 THR A N 1
ATOM 1327 C CA . THR A 1 162 ? -1.178 -13.668 -15.168 1.00 64.31 162 THR A CA 1
ATOM 1328 C C . THR A 1 162 ? -0.685 -13.307 -16.572 1.00 64.31 162 THR A C 1
ATOM 1330 O O . THR A 1 162 ? -0.396 -14.245 -17.313 1.00 64.31 162 THR A O 1
ATOM 1333 N N . THR A 1 163 ? -0.491 -12.046 -16.971 1.00 62.75 163 THR A N 1
ATOM 1334 C CA . THR A 1 163 ? 0.071 -11.781 -18.315 1.00 62.75 163 THR A CA 1
ATOM 1335 C C . THR A 1 163 ? 1.203 -10.759 -18.313 1.00 62.75 163 THR A C 1
ATOM 1337 O O . THR A 1 163 ? 1.061 -9.618 -17.876 1.00 62.75 163 THR A O 1
ATOM 1340 N N . LEU A 1 164 ? 2.358 -11.212 -18.806 1.00 64.50 164 LEU A N 1
ATOM 1341 C CA . LEU A 1 164 ? 3.414 -10.357 -19.327 1.00 64.50 164 LEU A CA 1
ATOM 1342 C C . LEU A 1 164 ? 3.086 -10.099 -20.804 1.00 64.50 164 LEU A C 1
ATOM 1344 O O . LEU A 1 164 ? 3.028 -11.047 -21.585 1.00 64.50 164 LEU A O 1
ATOM 1348 N N . GLU A 1 165 ? 2.854 -8.842 -21.163 1.00 63.97 165 GLU A N 1
ATOM 1349 C CA . GLU A 1 165 ? 2.573 -8.392 -22.528 1.00 63.97 165 GLU A CA 1
ATOM 1350 C C . GLU A 1 165 ? 3.792 -7.596 -23.011 1.00 63.97 165 GLU A C 1
ATOM 1352 O O . GLU A 1 165 ? 4.067 -6.513 -22.494 1.00 63.97 165 GLU A O 1
ATOM 1357 N N . VAL A 1 166 ? 4.569 -8.179 -23.933 1.00 56.28 166 VAL A N 1
ATOM 1358 C CA . VAL A 1 166 ? 5.815 -7.621 -24.508 1.00 56.28 166 VAL A CA 1
ATOM 1359 C C . VAL A 1 166 ? 5.694 -7.551 -26.020 1.00 56.28 166 VAL A C 1
ATOM 1361 O O . VAL A 1 166 ? 5.198 -8.549 -26.591 1.00 56.28 166 VAL A O 1
#

Radius of gyration: 21.9 Å; chains: 1; bounding box: 52×41×58 Å

Secondary structure (DSSP, 8-state):
-------S--EEEEESS-GGGGGSHHHHHHHHHHHHHHHHTT--SPPPHHHHHHHHHHHHHHHHHHHHHTS-HHHHHHT--EETTEEEETTEEB--TTSSS----TTHHHHHHHHHT-EEEETTEEEEB-TTT--B-S-EEEEEEE-SS---EEEEEEETTTEEE-

Sequence (166 aa):
MTYFRYGGVNVTFFAVPSYDHFNDNYTLLLYNNYIDSIKNANIKNIPSVESLLIADAWETLLRTINRMLSSPNETRDKLKVFRQGKFYNGLTPGIDCRNNFIESWSPGKVYLENLLNISFHGLTGNVQFSNRTGQRTNYTFDVYRVTRNDMPKHIGFFRAPTTLEV